Protein AF-A0AAU7BI44-F1 (afdb_monomer)

Mean predicted aligned error: 6.47 Å

Radius of gyration: 13.93 Å; Cα contacts (8 Å, |Δi|>4): 116; chains: 1; bounding box: 46×19×33 Å

Foldseek 3Di:
DDDDPQKDKDKDFADDPVDPWTQWIWMWIDHVPDHTDIDIGGHTDPHPVRSVVVNVVVNNVVVVVVVVVVPVPD

Sequence (74 aa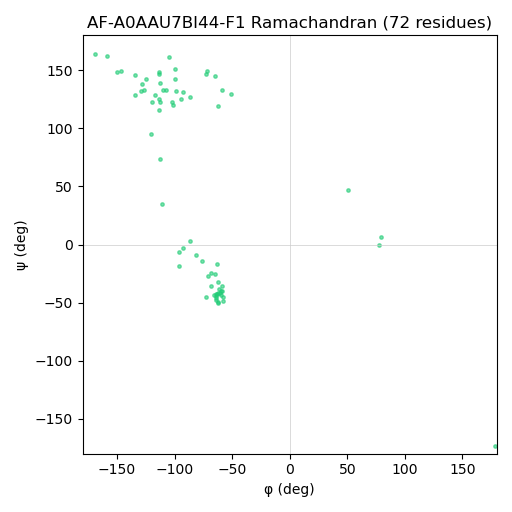):
MHSYLGYQASIYVLWESSVEFPTGMLVEVGKPGATARTLRVRRPFSSSTEAILEGKVMAEQYVESQKSGACAAR

Organism: NCBI:txid3144665

Secondary structure (DSSP, 8-state):
-EEETTEEEEEEEE--TT-SS--EEEEEEE-TTSPPEEEEE-S--S-HHHHHHHHHHHHHHHHHHHHHHTTS--

pLDDT: mean 85.12, std 14.85, range [39.0, 96.62]

Structure (mmCIF, N/CA/C/O backbone):
data_AF-A0AAU7BI44-F1
#
_entry.id   AF-A0AAU7BI44-F1
#
loop_
_atom_site.group_PDB
_atom_site.id
_atom_site.type_symbol
_atom_site.label_atom_id
_atom_site.label_alt_id
_atom_site.label_comp_id
_atom_site.label_asym_id
_atom_site.label_entity_id
_atom_site.label_seq_id
_atom_site.pdbx_PDB_ins_code
_atom_site.Cartn_x
_atom_site.Cartn_y
_atom_site.Cartn_z
_atom_site.occupancy
_atom_site.B_iso_or_equiv
_atom_site.auth_seq_id
_atom_site.auth_comp_id
_atom_site.auth_asym_id
_atom_site.auth_atom_id
_atom_site.pdbx_PDB_model_num
ATOM 1 N N . MET A 1 1 ? -2.901 8.844 -5.337 1.00 54.12 1 MET A N 1
ATOM 2 C CA . MET A 1 1 ? -1.769 8.320 -6.126 1.00 54.12 1 MET A CA 1
ATOM 3 C C . MET A 1 1 ? -0.537 9.125 -5.752 1.00 54.12 1 MET A C 1
ATOM 5 O O . MET A 1 1 ? -0.595 10.342 -5.862 1.00 54.12 1 MET A O 1
ATOM 9 N N . HIS A 1 2 ? 0.506 8.486 -5.218 1.00 58.50 2 HIS A N 1
ATOM 10 C CA . HIS A 1 2 ? 1.743 9.174 -4.828 1.00 58.50 2 HIS A CA 1
ATOM 11 C C . HIS A 1 2 ? 2.851 8.813 -5.825 1.00 58.50 2 HIS A C 1
ATOM 13 O O . HIS A 1 2 ? 3.004 7.641 -6.179 1.00 58.50 2 HIS A O 1
ATOM 19 N N . SER A 1 3 ? 3.575 9.826 -6.303 1.00 61.12 3 SER A N 1
ATOM 20 C CA . SER A 1 3 ? 4.647 9.677 -7.289 1.00 61.12 3 SER A CA 1
ATOM 21 C C . SER A 1 3 ? 6.001 9.728 -6.591 1.00 61.12 3 SER A C 1
ATOM 23 O O . SER A 1 3 ? 6.344 10.737 -5.979 1.00 61.12 3 SER A O 1
ATOM 25 N N . TYR A 1 4 ? 6.783 8.660 -6.721 1.00 67.31 4 TYR A N 1
ATOM 26 C CA . TYR A 1 4 ? 8.095 8.503 -6.097 1.00 67.31 4 TYR A CA 1
ATOM 27 C C . TYR A 1 4 ? 9.150 8.308 -7.185 1.00 67.31 4 TYR A C 1
ATOM 29 O O . TYR A 1 4 ? 9.349 7.196 -7.658 1.00 67.31 4 TYR A O 1
ATOM 37 N N . LEU A 1 5 ? 9.824 9.380 -7.621 1.00 70.38 5 LEU A N 1
ATOM 38 C CA . LEU A 1 5 ? 10.964 9.297 -8.560 1.00 70.38 5 LEU A CA 1
ATOM 39 C C . LEU A 1 5 ? 10.672 8.465 -9.828 1.00 70.38 5 LEU A C 1
ATOM 41 O O . LEU A 1 5 ? 11.442 7.583 -10.206 1.00 70.38 5 LEU A O 1
ATOM 45 N N . GLY A 1 6 ? 9.528 8.713 -10.467 1.00 80.75 6 GLY A N 1
ATOM 46 C CA . GLY A 1 6 ? 9.106 7.965 -11.657 1.00 80.75 6 GLY A CA 1
ATOM 47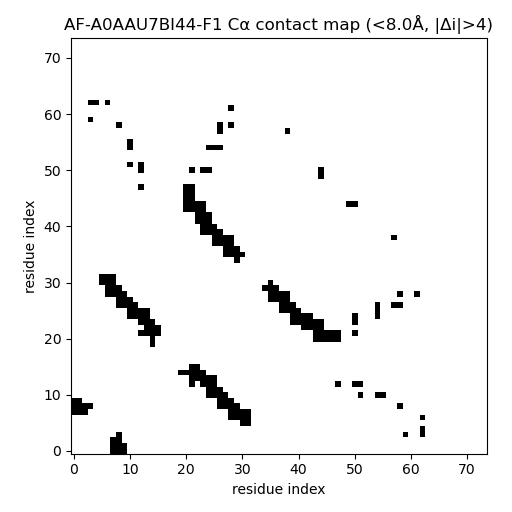 C C . GLY A 1 6 ? 8.498 6.588 -11.366 1.00 80.75 6 GLY A C 1
ATOM 48 O O . GLY A 1 6 ? 8.204 5.857 -12.304 1.00 80.75 6 GLY A O 1
ATOM 49 N N . TYR A 1 7 ? 8.279 6.243 -10.097 1.00 87.62 7 TYR A N 1
ATOM 50 C CA . TYR A 1 7 ? 7.411 5.151 -9.666 1.00 87.62 7 TYR A CA 1
ATOM 51 C C . TYR A 1 7 ? 6.057 5.701 -9.218 1.00 87.62 7 TYR A C 1
ATOM 53 O O . TYR A 1 7 ? 5.944 6.827 -8.732 1.00 87.62 7 TYR A O 1
ATOM 61 N N . GLN A 1 8 ? 5.029 4.882 -9.373 1.00 90.81 8 GLN A N 1
ATOM 62 C CA . GLN A 1 8 ? 3.682 5.110 -8.883 1.00 90.81 8 GLN A CA 1
ATOM 63 C C . GLN A 1 8 ? 3.398 4.089 -7.791 1.00 90.81 8 GLN A C 1
ATOM 65 O O . GLN A 1 8 ? 3.778 2.924 -7.931 1.00 90.81 8 GLN A O 1
ATOM 70 N N . ALA A 1 9 ? 2.740 4.535 -6.720 1.00 91.62 9 ALA A N 1
ATOM 71 C CA . ALA A 1 9 ? 2.258 3.642 -5.682 1.00 91.62 9 ALA A CA 1
ATOM 72 C C . ALA A 1 9 ? 0.770 3.842 -5.368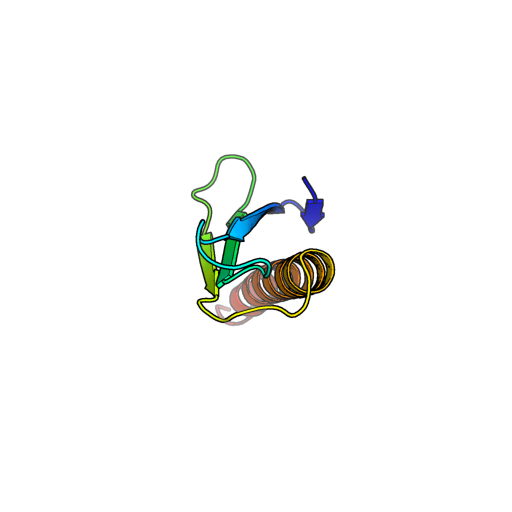 1.00 91.62 9 ALA A C 1
ATOM 74 O O . ALA A 1 9 ? 0.283 4.978 -5.241 1.00 91.62 9 ALA A O 1
ATOM 75 N N . SER A 1 10 ? 0.082 2.717 -5.191 1.00 93.75 10 SER A N 1
ATOM 76 C CA . SER A 1 10 ? -1.296 2.608 -4.715 1.00 93.75 10 SER A CA 1
ATOM 77 C C . SER A 1 10 ? -1.300 1.858 -3.389 1.00 93.75 10 SER A C 1
ATOM 79 O O . SER A 1 10 ? -0.707 0.789 -3.276 1.00 93.75 10 SER A O 1
ATOM 81 N N . ILE A 1 11 ? -1.948 2.435 -2.377 1.00 94.88 11 ILE A N 1
ATOM 82 C CA . ILE A 1 11 ? -2.037 1.861 -1.032 1.00 94.88 11 ILE A CA 1
ATOM 83 C C . ILE A 1 11 ? -3.492 1.473 -0.795 1.00 94.88 11 ILE A C 1
ATOM 85 O O . ILE A 1 11 ? -4.383 2.318 -0.874 1.00 94.88 11 ILE A O 1
ATOM 89 N N . TYR A 1 12 ? -3.710 0.201 -0.490 1.00 94.75 12 TYR A N 1
ATOM 90 C CA . TYR A 1 12 ? -5.003 -0.394 -0.197 1.00 94.75 12 TYR A CA 1
ATOM 91 C C . TYR A 1 12 ? -5.012 -0.825 1.264 1.00 94.75 12 TYR A C 1
ATOM 93 O O . TYR A 1 12 ? -4.242 -1.694 1.675 1.00 94.75 12 TYR A O 1
ATOM 101 N N . VAL A 1 13 ? -5.882 -0.211 2.056 1.00 94.75 13 VAL A N 1
ATOM 102 C CA . VAL A 1 13 ? -6.087 -0.581 3.458 1.00 94.75 13 VAL A CA 1
ATOM 103 C C . VAL A 1 13 ? -7.130 -1.697 3.501 1.00 94.75 13 VAL A C 1
ATOM 105 O O . VAL A 1 13 ? -8.201 -1.560 2.915 1.00 94.75 13 VAL A O 1
ATOM 108 N N . LEU A 1 14 ? -6.808 -2.815 4.150 1.00 94.00 14 LEU A N 1
ATOM 109 C CA . LEU A 1 14 ? -7.657 -4.007 4.189 1.00 94.00 14 LEU A CA 1
ATOM 110 C C . LEU A 1 14 ? -8.446 -4.042 5.494 1.00 94.00 14 LEU A C 1
ATOM 112 O O . LEU A 1 14 ? -7.878 -3.825 6.564 1.00 94.00 14 LEU A O 1
ATOM 116 N N . TRP A 1 15 ? -9.750 -4.281 5.391 1.00 92.81 15 TRP A N 1
ATOM 117 C CA . TRP A 1 15 ? -10.677 -4.373 6.518 1.00 92.81 15 TRP A CA 1
ATOM 118 C C . TRP A 1 15 ? -11.407 -5.712 6.447 1.00 92.81 15 TRP A C 1
ATOM 120 O O . TRP A 1 15 ? -11.765 -6.170 5.361 1.00 92.81 15 TRP A O 1
ATOM 130 N N . GLU A 1 16 ? -11.644 -6.324 7.603 1.00 89.81 16 GLU A N 1
ATOM 131 C CA . GLU A 1 16 ? -12.584 -7.436 7.733 1.00 89.81 16 GLU A CA 1
ATOM 132 C C . GLU A 1 16 ? -13.906 -6.898 8.279 1.00 89.81 16 GLU A C 1
ATOM 134 O O . GLU A 1 16 ? -13.918 -6.020 9.136 1.00 89.81 16 GLU A O 1
ATOM 139 N N . SER A 1 17 ? -15.034 -7.423 7.797 1.00 83.50 17 SER A N 1
ATOM 140 C CA . SER A 1 17 ? -16.367 -6.916 8.160 1.00 83.50 17 SER A CA 1
ATOM 141 C C . SER A 1 17 ? -16.706 -7.056 9.648 1.00 83.50 17 SER A C 1
ATOM 143 O O . SER A 1 17 ? -17.658 -6.441 10.114 1.00 83.50 17 SER A O 1
ATOM 145 N N . SER A 1 18 ? -15.973 -7.897 10.378 1.00 83.75 18 SER A N 1
ATOM 146 C CA . SER A 1 18 ? -16.194 -8.210 11.791 1.00 83.75 18 SER A CA 1
ATOM 147 C C . SER A 1 18 ? -15.394 -7.342 12.765 1.00 83.75 18 SER A C 1
ATOM 149 O O . SER A 1 18 ? -15.537 -7.530 13.970 1.00 83.75 18 SER A O 1
ATOM 151 N N . VAL A 1 19 ? -14.536 -6.436 12.285 1.00 81.69 19 VAL A N 1
ATOM 152 C CA . VAL A 1 19 ? -13.655 -5.627 13.142 1.00 81.69 19 VAL A CA 1
ATOM 153 C C . VAL A 1 19 ? -13.654 -4.159 12.728 1.00 81.69 19 VAL A C 1
ATOM 155 O O . VAL A 1 19 ? -13.730 -3.825 11.551 1.00 81.69 19 VAL A O 1
ATOM 158 N N . GLU A 1 20 ? -13.534 -3.274 13.716 1.00 82.75 20 GLU A N 1
ATOM 159 C CA . GLU A 1 20 ? -13.533 -1.817 13.508 1.00 82.75 20 GLU A CA 1
ATOM 160 C C . GLU A 1 20 ? -12.169 -1.262 13.062 1.00 82.75 20 GLU A C 1
ATOM 162 O O . GLU A 1 20 ? -12.056 -0.093 12.694 1.00 82.75 20 GLU A O 1
ATOM 167 N N . PHE A 1 21 ? -11.126 -2.094 13.085 1.00 87.38 21 PHE A N 1
ATOM 168 C CA . PHE A 1 21 ? -9.750 -1.696 12.800 1.00 87.38 21 PHE A CA 1
ATOM 169 C C . PHE A 1 21 ? -9.231 -2.352 11.514 1.00 87.38 21 PHE A C 1
ATOM 171 O O . PHE A 1 21 ? -9.586 -3.500 11.230 1.00 87.38 21 PHE A O 1
ATOM 178 N N . PRO A 1 22 ? -8.353 -1.680 10.741 1.00 92.31 22 PRO A N 1
ATOM 179 C CA . PRO A 1 22 ? -7.746 -2.293 9.567 1.00 92.31 22 PRO A CA 1
ATOM 180 C C . PRO A 1 22 ? -6.970 -3.557 9.934 1.00 92.31 22 PRO A C 1
ATOM 182 O O . PRO A 1 22 ? -6.153 -3.538 10.849 1.00 92.31 22 PRO A O 1
ATOM 185 N N . THR A 1 23 ? -7.172 -4.639 9.188 1.00 94.25 23 THR A N 1
ATOM 186 C CA . THR A 1 23 ? -6.542 -5.951 9.426 1.00 94.25 23 THR A CA 1
ATOM 187 C C . THR A 1 23 ? -5.294 -6.185 8.586 1.00 94.25 23 THR A C 1
ATOM 189 O O . THR A 1 23 ? -4.593 -7.190 8.738 1.00 94.25 23 THR A O 1
ATOM 192 N N . GLY A 1 24 ? -5.003 -5.264 7.673 1.00 95.31 24 GLY A N 1
ATOM 193 C CA . GLY A 1 24 ? -3.828 -5.349 6.837 1.00 95.31 24 GLY A CA 1
ATOM 194 C C . GLY A 1 24 ? -3.731 -4.213 5.840 1.00 95.31 24 GLY A C 1
ATOM 195 O O . GLY A 1 24 ? -4.518 -3.266 5.824 1.00 95.31 24 GLY A O 1
ATOM 196 N N . MET A 1 25 ? -2.740 -4.343 4.973 1.00 96.56 25 MET A N 1
ATOM 197 C CA . MET A 1 25 ? -2.472 -3.391 3.914 1.00 96.56 25 MET A CA 1
ATOM 198 C C . MET A 1 25 ? -1.846 -4.100 2.717 1.00 96.56 25 MET A C 1
ATOM 200 O O . MET A 1 25 ? -1.094 -5.069 2.859 1.00 96.56 25 MET A O 1
ATOM 204 N N . LEU A 1 26 ? -2.134 -3.584 1.530 1.00 96.62 26 LEU A N 1
ATOM 205 C CA . LEU A 1 26 ? -1.478 -3.942 0.288 1.00 96.62 26 LEU A CA 1
ATOM 206 C C . LEU A 1 26 ? -0.957 -2.672 -0.390 1.00 96.62 26 LEU A C 1
ATOM 208 O O . LEU A 1 26 ? -1.668 -1.678 -0.493 1.00 96.62 26 LEU A O 1
ATOM 212 N N . VAL A 1 27 ? 0.293 -2.699 -0.834 1.00 95.44 27 VAL A N 1
ATOM 213 C CA . VAL A 1 27 ? 0.936 -1.611 -1.571 1.00 95.44 27 VAL A CA 1
ATOM 214 C C . VAL A 1 27 ? 1.339 -2.145 -2.932 1.00 95.44 27 VAL A C 1
ATOM 216 O O . VAL A 1 27 ? 2.091 -3.112 -3.021 1.00 95.44 27 VAL A O 1
ATOM 219 N N . GLU A 1 28 ? 0.858 -1.516 -3.991 1.00 94.88 28 GLU A N 1
ATOM 220 C CA . GLU A 1 28 ? 1.327 -1.770 -5.350 1.00 94.88 28 GLU A CA 1
ATOM 221 C C . GLU A 1 28 ? 2.264 -0.645 -5.744 1.00 94.88 28 GLU A C 1
ATOM 223 O O . GLU A 1 28 ? 1.864 0.514 -5.697 1.00 94.88 28 GLU A O 1
ATOM 228 N N . VAL A 1 29 ? 3.504 -0.970 -6.105 1.00 93.88 29 VAL A N 1
ATOM 229 C CA . VAL A 1 29 ? 4.527 0.013 -6.470 1.00 93.88 29 VAL A CA 1
ATOM 230 C C . VAL A 1 29 ? 5.258 -0.413 -7.740 1.00 93.88 29 VAL A C 1
ATOM 232 O O . VAL A 1 29 ? 5.745 -1.536 -7.856 1.00 93.88 29 VAL A O 1
ATOM 235 N N . GLY A 1 30 ? 5.347 0.478 -8.723 1.00 91.75 30 GLY A N 1
ATOM 236 C CA . GLY A 1 30 ? 5.962 0.172 -10.015 1.00 91.75 30 GLY A CA 1
ATOM 237 C C . GLY A 1 30 ? 6.179 1.410 -10.872 1.00 91.75 30 GLY A C 1
ATOM 238 O O . GLY A 1 30 ? 5.615 2.467 -10.602 1.00 91.75 30 GLY A O 1
ATOM 239 N N . LYS A 1 31 ? 7.014 1.301 -11.907 1.00 90.31 31 LYS A N 1
ATOM 240 C CA . LYS A 1 31 ? 7.132 2.371 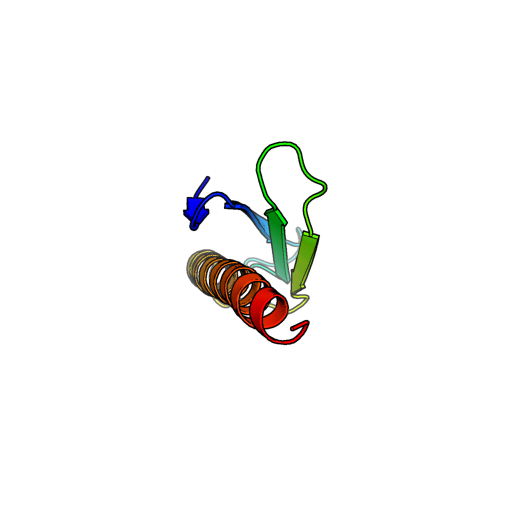-12.908 1.00 90.31 31 LYS A CA 1
ATOM 241 C C . LYS A 1 31 ? 5.876 2.389 -13.793 1.00 90.31 31 LYS A C 1
ATOM 243 O O . LYS A 1 31 ? 5.346 1.315 -14.080 1.00 90.31 31 LYS A O 1
ATOM 248 N N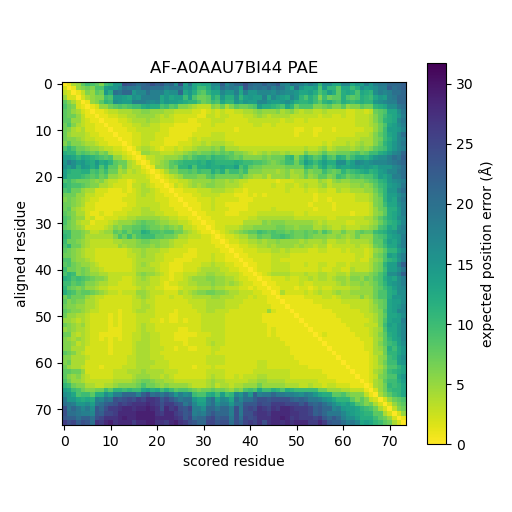 . PRO A 1 32 ? 5.421 3.560 -14.268 1.00 85.44 32 PRO A N 1
ATOM 249 C CA . PRO A 1 32 ? 4.356 3.640 -15.261 1.00 85.44 32 PRO A CA 1
ATOM 250 C C . PRO A 1 32 ? 4.665 2.739 -16.465 1.00 85.44 32 PRO A C 1
ATOM 252 O O . PRO A 1 32 ? 5.764 2.800 -17.013 1.00 85.44 32 PRO A O 1
ATOM 255 N N . GLY A 1 33 ? 3.712 1.893 -16.861 1.00 84.31 33 GLY A N 1
ATOM 256 C CA . GLY A 1 33 ? 3.868 0.968 -17.991 1.00 84.31 33 GLY A CA 1
ATOM 257 C C . GLY A 1 33 ? 4.697 -0.294 -17.713 1.00 84.31 33 GLY A C 1
ATOM 258 O O . GLY A 1 33 ? 4.838 -1.120 -18.610 1.00 84.31 33 GLY A O 1
ATOM 259 N N . ALA A 1 34 ? 5.220 -0.478 -16.497 1.00 86.44 34 ALA A N 1
ATOM 260 C CA . ALA A 1 34 ? 5.883 -1.708 -16.070 1.00 86.44 34 ALA A CA 1
ATOM 261 C C . ALA A 1 34 ? 4.990 -2.529 -15.127 1.00 86.44 34 ALA A C 1
ATOM 263 O O . ALA A 1 34 ? 4.060 -2.009 -14.510 1.00 86.44 34 ALA A O 1
ATOM 264 N N . THR A 1 35 ? 5.307 -3.815 -14.970 1.00 88.38 35 THR A N 1
ATOM 265 C CA . THR A 1 35 ? 4.655 -4.681 -13.981 1.00 88.38 35 THR A CA 1
ATOM 266 C C . THR A 1 35 ? 4.926 -4.162 -12.567 1.00 88.38 35 THR A C 1
ATOM 268 O O . THR A 1 35 ? 6.081 -4.076 -12.144 1.00 88.38 35 THR A O 1
ATOM 271 N N . ALA A 1 36 ? 3.870 -3.813 -11.832 1.00 91.44 36 ALA A N 1
ATOM 272 C CA . ALA A 1 36 ? 3.984 -3.360 -10.450 1.00 91.44 36 ALA A CA 1
ATOM 273 C C . ALA A 1 36 ? 4.337 -4.517 -9.504 1.00 91.44 36 ALA A C 1
ATOM 275 O O . ALA A 1 36 ? 3.950 -5.669 -9.711 1.00 91.44 36 ALA A O 1
ATOM 276 N N . ARG A 1 37 ? 5.065 -4.201 -8.432 1.00 93.62 37 ARG A N 1
ATOM 277 C CA . ARG A 1 37 ? 5.328 -5.114 -7.324 1.00 93.62 37 ARG A CA 1
ATOM 278 C C . ARG A 1 37 ? 4.273 -4.916 -6.246 1.00 93.62 37 ARG A C 1
ATOM 280 O O . ARG A 1 37 ? 4.047 -3.796 -5.798 1.00 93.62 37 ARG A O 1
ATOM 287 N N . THR A 1 38 ? 3.696 -6.017 -5.780 1.00 95.19 38 THR A N 1
ATOM 288 C CA . THR A 1 38 ? 2.782 -6.023 -4.637 1.00 95.19 38 THR A CA 1
ATOM 289 C C . THR A 1 38 ? 3.540 -6.335 -3.348 1.00 95.19 38 THR A C 1
ATOM 291 O O . THR A 1 38 ? 4.207 -7.366 -3.240 1.00 95.19 38 THR A O 1
ATOM 294 N N . LEU A 1 39 ? 3.415 -5.459 -2.357 1.00 93.81 39 LEU A N 1
ATOM 295 C CA . LEU A 1 39 ? 3.884 -5.640 -0.987 1.00 93.81 39 LEU A CA 1
ATOM 296 C C . LEU A 1 39 ? 2.657 -5.791 -0.090 1.00 93.81 39 LEU A C 1
ATOM 298 O O . LEU A 1 39 ? 1.704 -5.026 -0.212 1.00 93.81 39 LEU A O 1
ATOM 302 N N . ARG A 1 40 ? 2.645 -6.785 0.799 1.00 94.88 40 ARG A N 1
ATOM 303 C CA . ARG A 1 40 ? 1.481 -7.069 1.644 1.00 94.88 40 ARG A CA 1
ATOM 304 C C . ARG A 1 40 ? 1.888 -7.178 3.099 1.00 94.88 40 ARG A C 1
ATOM 306 O O . ARG A 1 40 ? 2.791 -7.939 3.429 1.00 94.88 40 ARG A O 1
ATOM 313 N N . VAL A 1 41 ? 1.138 -6.497 3.954 1.00 94.50 41 VAL A N 1
ATOM 314 C CA . VAL A 1 41 ? 1.224 -6.614 5.406 1.00 94.50 41 VAL A CA 1
ATOM 315 C C . VAL A 1 41 ? -0.078 -7.230 5.908 1.00 94.50 41 VAL A C 1
ATOM 317 O O . VAL A 1 41 ? -1.169 -6.754 5.592 1.00 94.50 41 VAL A O 1
ATOM 320 N N . ARG A 1 42 ? 0.032 -8.329 6.658 1.00 90.75 42 ARG A N 1
ATOM 321 C CA . ARG A 1 42 ? -1.099 -9.027 7.287 1.00 90.75 42 ARG A CA 1
ATOM 322 C C . ARG A 1 42 ? -0.989 -8.878 8.800 1.00 90.75 42 ARG A C 1
ATOM 324 O O . ARG A 1 42 ? -0.574 -9.808 9.484 1.00 90.75 42 ARG A O 1
ATOM 331 N N . ARG A 1 43 ? -1.283 -7.676 9.290 1.00 92.75 43 ARG A N 1
ATOM 332 C CA . ARG A 1 43 ? -1.337 -7.360 10.717 1.00 92.75 43 ARG A CA 1
ATOM 333 C C . ARG A 1 43 ? -2.419 -6.307 10.956 1.00 92.75 43 ARG A C 1
ATOM 335 O O . ARG A 1 43 ? -2.611 -5.461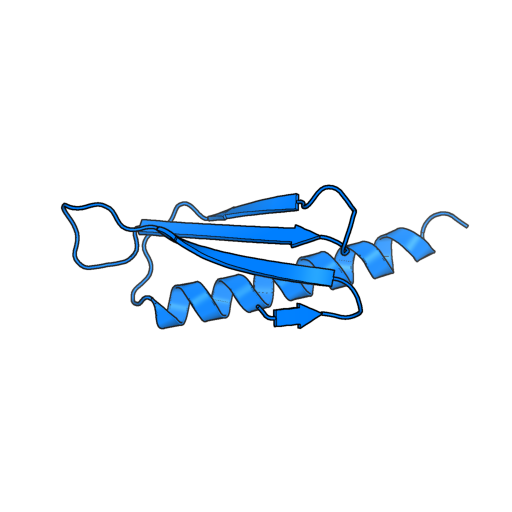 10.080 1.00 92.75 43 ARG A O 1
ATOM 342 N N . PRO A 1 44 ? -3.070 -6.316 12.126 1.00 91.94 44 PRO A N 1
ATOM 343 C CA . PRO A 1 44 ? -3.962 -5.238 12.503 1.00 91.94 44 PRO A CA 1
ATOM 344 C C . PRO A 1 44 ? -3.197 -3.919 12.688 1.00 91.94 44 PRO A C 1
ATOM 346 O O . PRO A 1 44 ? -2.056 -3.905 13.165 1.00 91.94 44 PRO A O 1
ATOM 349 N N . PHE A 1 45 ? -3.846 -2.818 12.320 1.00 93.06 45 PHE A N 1
ATOM 350 C CA . PHE A 1 45 ? -3.395 -1.446 12.541 1.00 93.06 45 PHE A CA 1
ATOM 351 C C . PHE A 1 45 ? -4.335 -0.752 13.525 1.00 93.06 45 PHE A C 1
ATOM 353 O O . PHE A 1 45 ? -5.531 -1.022 13.538 1.00 93.06 45 PHE A O 1
ATOM 360 N N . SER A 1 46 ? -3.816 0.180 14.319 1.00 92.00 46 SER A N 1
ATOM 361 C CA . SER A 1 46 ? -4.621 0.985 15.247 1.00 92.00 46 SER A CA 1
ATOM 362 C C . SER A 1 46 ? -5.556 1.964 14.529 1.00 92.00 46 SER A C 1
ATOM 364 O O . SER A 1 46 ? -6.571 2.378 15.083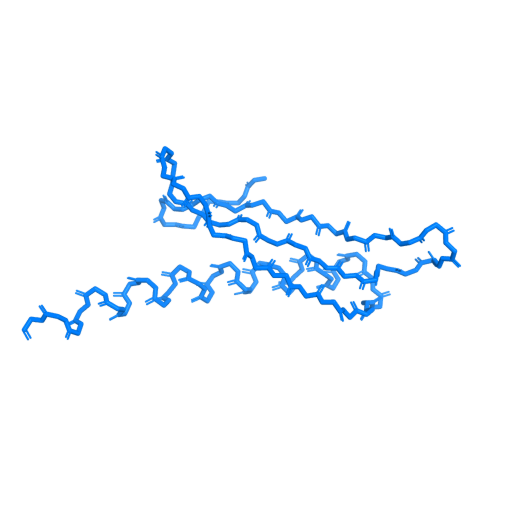 1.00 92.00 46 SER A O 1
ATOM 366 N N . SER A 1 47 ? -5.225 2.351 13.293 1.0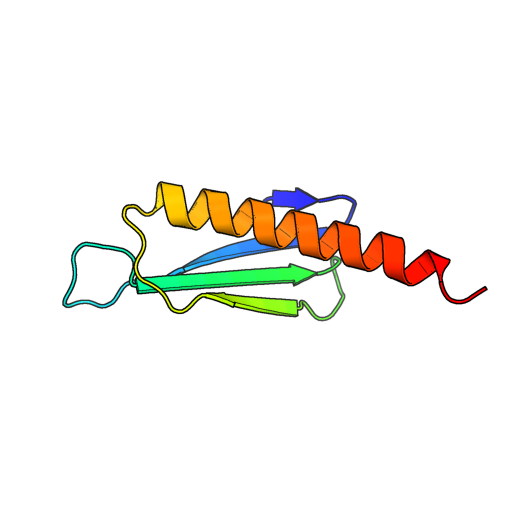0 92.75 47 SER A N 1
ATOM 367 C CA . SER A 1 47 ? -6.029 3.256 12.469 1.00 92.75 47 SER A CA 1
ATOM 368 C C . SER A 1 47 ? -5.703 3.114 10.981 1.00 92.75 47 SER A C 1
ATOM 370 O O . SER A 1 47 ? -4.637 2.629 10.597 1.00 92.75 47 SER A O 1
ATOM 372 N N . SER A 1 48 ? -6.602 3.592 10.116 1.00 92.19 48 SER A N 1
ATOM 373 C CA . SER A 1 48 ? -6.337 3.694 8.673 1.00 92.19 48 SER A CA 1
ATOM 374 C C . SER A 1 48 ? -5.174 4.642 8.364 1.00 92.19 48 SER A C 1
ATOM 376 O O . SER A 1 48 ? -4.419 4.397 7.426 1.00 92.19 48 SER A O 1
ATOM 378 N N . THR A 1 49 ? -4.984 5.687 9.173 1.00 94.06 49 THR A N 1
ATOM 379 C CA . THR A 1 49 ? -3.857 6.619 9.052 1.00 94.06 49 THR A CA 1
ATOM 380 C C . THR A 1 49 ? -2.520 5.927 9.305 1.00 94.06 49 THR A C 1
ATOM 382 O O . THR A 1 49 ? -1.595 6.126 8.521 1.00 94.06 49 THR A O 1
ATOM 385 N N . GLU A 1 50 ? -2.417 5.085 10.343 1.00 94.38 50 GLU A N 1
ATOM 386 C CA . GLU A 1 50 ? -1.208 4.284 10.603 1.00 94.38 50 GLU A CA 1
ATOM 387 C C . GLU A 1 50 ? -0.884 3.396 9.397 1.00 94.38 50 GLU A C 1
ATOM 389 O O . GLU A 1 50 ? 0.238 3.435 8.892 1.00 94.38 50 GLU A O 1
ATOM 394 N N . ALA A 1 51 ? -1.884 2.674 8.880 1.00 93.94 51 ALA A N 1
ATOM 395 C CA . ALA A 1 51 ? -1.713 1.823 7.707 1.00 93.94 51 ALA A CA 1
ATOM 396 C C . ALA A 1 51 ? -1.216 2.628 6.493 1.00 93.94 51 ALA A C 1
ATOM 398 O O . ALA A 1 51 ? -0.265 2.230 5.829 1.00 93.94 51 ALA A O 1
ATOM 399 N N . ILE A 1 52 ? -1.800 3.799 6.219 1.00 94.19 52 ILE A N 1
ATOM 400 C CA . ILE A 1 52 ? -1.381 4.645 5.091 1.00 94.19 52 ILE A CA 1
ATOM 401 C C . ILE A 1 52 ? 0.062 5.138 5.260 1.00 94.19 52 ILE A C 1
ATOM 403 O O . ILE A 1 52 ? 0.811 5.148 4.282 1.00 94.19 52 ILE A O 1
ATOM 407 N N . LEU A 1 53 ? 0.458 5.559 6.464 1.00 95.25 53 LEU A N 1
ATOM 408 C CA . LEU A 1 53 ? 1.820 6.026 6.730 1.00 95.25 53 LEU A CA 1
ATOM 409 C C . LEU A 1 53 ? 2.840 4.901 6.544 1.00 95.25 53 LEU A C 1
ATOM 411 O O . LEU A 1 53 ? 3.832 5.096 5.844 1.00 95.25 53 LEU A O 1
ATOM 415 N N . GLU A 1 54 ? 2.564 3.713 7.080 1.00 94.75 54 GLU A N 1
ATOM 416 C CA . GLU A 1 54 ? 3.418 2.542 6.871 1.00 94.75 54 GLU A CA 1
ATOM 417 C C . GLU A 1 54 ? 3.515 2.177 5.385 1.00 94.75 54 GLU A C 1
ATOM 419 O O . GLU A 1 54 ? 4.607 1.933 4.874 1.00 94.75 54 GLU A O 1
ATOM 424 N N . GLY A 1 55 ? 2.402 2.238 4.648 1.00 94.44 55 GLY A N 1
ATOM 425 C CA . GLY A 1 55 ? 2.383 1.984 3.207 1.00 94.44 55 GLY A CA 1
ATOM 426 C C . GLY A 1 55 ? 3.242 2.944 2.396 1.00 94.44 55 GLY A C 1
ATOM 427 O O . GLY A 1 55 ? 3.906 2.522 1.448 1.00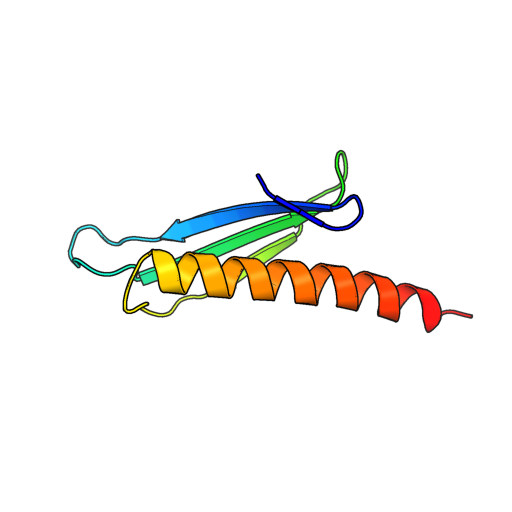 94.44 55 GLY A O 1
ATOM 428 N N . LYS A 1 56 ? 3.271 4.224 2.782 1.00 94.12 56 LYS A N 1
ATOM 429 C CA . LYS A 1 56 ? 4.157 5.220 2.164 1.00 94.12 56 LYS A CA 1
ATOM 430 C C . LYS A 1 56 ? 5.623 4.879 2.408 1.00 94.12 56 LYS A C 1
ATOM 432 O O . LYS A 1 56 ? 6.388 4.831 1.450 1.00 94.12 56 LYS A O 1
ATOM 437 N N . VAL A 1 57 ? 5.984 4.569 3.654 1.00 93.69 57 VAL A N 1
ATOM 438 C CA . VAL A 1 57 ? 7.357 4.187 4.021 1.00 93.69 57 VAL A CA 1
ATOM 439 C C . VAL A 1 57 ? 7.796 2.935 3.257 1.00 93.69 57 VAL A C 1
ATOM 441 O O . VAL A 1 57 ? 8.889 2.905 2.698 1.00 93.69 57 VAL A O 1
ATOM 444 N N . MET A 1 58 ? 6.932 1.923 3.149 1.00 93.62 58 MET A N 1
ATOM 445 C CA . MET A 1 58 ? 7.231 0.710 2.381 1.00 93.62 58 MET A CA 1
ATOM 446 C C . MET A 1 58 ? 7.455 0.993 0.890 1.00 93.62 58 MET A C 1
ATOM 448 O O . MET A 1 58 ? 8.363 0.421 0.282 1.00 93.62 58 MET A O 1
ATOM 452 N N . ALA A 1 59 ? 6.641 1.864 0.285 1.00 92.38 59 ALA A N 1
ATOM 453 C CA . ALA A 1 59 ? 6.816 2.259 -1.110 1.00 92.38 59 ALA A CA 1
ATOM 454 C C . ALA A 1 59 ? 8.149 2.997 -1.324 1.00 92.38 59 ALA A C 1
ATOM 456 O O . ALA A 1 59 ? 8.863 2.705 -2.283 1.00 92.38 59 ALA A O 1
ATOM 457 N N . GLU A 1 60 ? 8.508 3.909 -0.418 1.00 91.81 60 GLU A N 1
ATOM 458 C CA . GLU A 1 60 ? 9.771 4.654 -0.459 1.00 91.81 60 GLU A CA 1
ATOM 459 C C . GLU A 1 60 ? 10.984 3.728 -0.333 1.00 91.81 60 GLU A C 1
ATOM 461 O O . GLU A 1 60 ? 11.869 3.762 -1.190 1.00 91.81 60 GLU A O 1
ATOM 466 N N . GLN A 1 61 ? 10.977 2.831 0.657 1.00 91.44 61 GLN A N 1
ATOM 467 C CA . GLN A 1 61 ? 12.031 1.832 0.855 1.00 91.44 61 GLN A CA 1
ATOM 468 C C . GLN A 1 61 ? 12.194 0.925 -0.367 1.00 91.44 61 GLN A C 1
ATOM 470 O O . GLN A 1 61 ? 13.316 0.607 -0.769 1.00 91.44 61 GLN A O 1
ATOM 475 N N . TYR A 1 62 ? 11.088 0.526 -1.003 1.00 90.50 62 TYR A N 1
ATOM 476 C CA . TYR A 1 62 ? 11.159 -0.248 -2.236 1.00 90.50 62 TYR A CA 1
ATOM 477 C C . TYR A 1 62 ? 11.839 0.548 -3.352 1.00 90.50 62 TYR A C 1
ATOM 479 O O . TYR A 1 62 ? 12.785 0.050 -3.963 1.00 90.50 62 TYR A O 1
ATOM 487 N N . VAL A 1 63 ? 11.413 1.787 -3.602 1.00 89.69 63 VAL A N 1
ATOM 488 C CA . VAL A 1 63 ? 12.003 2.639 -4.648 1.00 89.69 63 VAL A CA 1
ATOM 489 C C . VAL A 1 63 ? 13.492 2.877 -4.400 1.00 89.69 63 VAL A C 1
ATOM 491 O O . VAL A 1 63 ? 14.287 2.830 -5.341 1.00 89.69 63 VAL A O 1
ATOM 494 N N . GLU A 1 64 ? 13.889 3.083 -3.147 1.00 88.62 64 GLU A N 1
ATOM 495 C CA . GLU A 1 64 ? 15.289 3.231 -2.760 1.00 88.62 64 GLU A CA 1
ATOM 496 C C . GLU A 1 64 ? 16.093 1.941 -2.985 1.00 88.62 64 GLU A C 1
ATOM 498 O O . GLU A 1 64 ? 17.166 1.987 -3.589 1.00 88.62 64 GLU A O 1
ATOM 503 N N . SER A 1 65 ? 15.543 0.772 -2.633 1.00 87.12 65 SER A N 1
ATOM 504 C CA . SER A 1 65 ? 16.199 -0.523 -2.878 1.00 87.12 65 SER A CA 1
ATOM 505 C C . SER A 1 65 ? 16.480 -0.775 -4.366 1.00 87.12 65 SER A C 1
ATOM 507 O O . SER A 1 65 ? 17.530 -1.312 -4.722 1.00 87.12 65 SER A O 1
ATOM 509 N N . GLN A 1 66 ? 15.583 -0.323 -5.252 1.00 83.38 66 GLN A N 1
ATOM 510 C CA . GLN A 1 66 ? 15.761 -0.434 -6.702 1.00 83.38 66 GLN A CA 1
ATOM 511 C C . GLN A 1 66 ? 16.848 0.508 -7.237 1.00 83.38 66 GLN A C 1
ATOM 513 O O . GLN A 1 66 ? 17.471 0.205 -8.253 1.00 83.38 66 GLN A O 1
ATOM 518 N N . LYS A 1 67 ? 17.110 1.639 -6.567 1.00 74.12 67 LYS A N 1
ATOM 519 C CA . LYS A 1 67 ? 18.239 2.519 -6.912 1.00 74.12 67 LYS A CA 1
ATOM 520 C C . LYS A 1 67 ? 19.570 1.900 -6.499 1.00 74.12 67 LYS A C 1
ATOM 522 O O . LYS A 1 67 ? 20.505 1.893 -7.293 1.00 74.12 67 LYS A O 1
ATOM 527 N N . SER A 1 68 ? 19.642 1.356 -5.286 1.00 62.06 68 SER A N 1
ATOM 528 C CA . SER A 1 68 ? 20.870 0.755 -4.752 1.00 62.06 68 SER A CA 1
ATOM 529 C C . SER A 1 68 ? 21.248 -0.538 -5.482 1.00 62.06 68 SER A C 1
ATOM 531 O O . SER A 1 68 ? 22.424 -0.768 -5.755 1.00 62.06 68 SER A O 1
ATOM 533 N N . GLY A 1 69 ? 20.259 -1.340 -5.895 1.00 56.25 69 GLY A N 1
ATOM 534 C CA . GLY A 1 69 ? 20.483 -2.542 -6.706 1.00 56.25 69 GLY A CA 1
ATOM 535 C C . GLY A 1 69 ? 21.037 -2.265 -8.110 1.00 56.25 69 GLY A C 1
ATOM 536 O O . GLY A 1 69 ? 21.734 -3.108 -8.665 1.00 56.25 69 GLY A O 1
ATOM 537 N N . ALA A 1 70 ? 20.802 -1.073 -8.671 1.00 51.69 70 ALA A N 1
ATOM 538 C CA . ALA A 1 70 ? 21.329 -0.691 -9.983 1.00 51.69 70 ALA A CA 1
ATOM 539 C C . ALA A 1 70 ? 22.831 -0.333 -9.967 1.00 51.69 70 ALA A C 1
ATOM 541 O O . ALA A 1 70 ? 23.447 -0.264 -11.028 1.00 51.69 70 ALA A O 1
ATOM 542 N N . CYS A 1 71 ? 23.428 -0.112 -8.789 1.00 42.22 71 CYS A N 1
ATOM 543 C CA . CYS A 1 71 ? 24.837 0.277 -8.653 1.00 42.22 71 CYS A CA 1
ATOM 544 C C . CYS A 1 71 ? 25.779 -0.914 -8.374 1.00 42.22 71 CYS A C 1
ATOM 546 O O . CYS A 1 71 ? 26.977 -0.811 -8.606 1.00 42.22 71 CYS A O 1
ATOM 548 N N . ALA A 1 72 ? 25.257 -2.058 -7.915 1.00 43.53 72 ALA A N 1
ATOM 549 C CA . ALA A 1 72 ? 26.059 -3.229 -7.533 1.00 43.53 72 ALA A CA 1
ATOM 550 C C . ALA A 1 72 ? 26.388 -4.197 -8.694 1.00 43.53 72 ALA A C 1
ATOM 552 O O . ALA A 1 72 ? 26.992 -5.240 -8.464 1.00 43.53 72 ALA A O 1
ATOM 553 N N . ALA A 1 73 ? 25.990 -3.874 -9.929 1.00 42.03 73 ALA A N 1
ATOM 554 C CA . ALA A 1 73 ? 26.201 -4.709 -11.117 1.00 42.03 73 ALA A CA 1
ATOM 555 C C . ALA A 1 73 ? 27.216 -4.106 -12.110 1.00 42.03 73 ALA A C 1
ATOM 557 O O . ALA A 1 73 ? 27.031 -4.226 -13.323 1.00 42.03 73 ALA A O 1
ATOM 558 N N . ARG A 1 74 ? 28.258 -3.427 -11.614 1.00 39.00 74 ARG A N 1
ATOM 559 C CA . ARG A 1 74 ? 29.323 -2.855 -12.447 1.00 39.00 74 ARG A CA 1
ATOM 560 C C . ARG A 1 74 ? 30.698 -3.362 -12.048 1.00 39.00 74 ARG A C 1
ATOM 562 O O . ARG A 1 74 ? 30.948 -3.450 -10.828 1.00 39.00 74 ARG A O 1
#

Nearest PDB structures (foldseek):
  8dg5-assembly1_K  TM=6.728E-01  e=8.901E-01  Drosophila melanogaster
  8dg7-assembly1_K  TM=6.689E-01  e=1.832E+00  Drosophila melanogaster
  5z56-assembly1_v  TM=5.524E-01  e=2.963E+00  Homo sapiens
  2xn6-assembly1_A  TM=3.692E-01  e=2.330E+00  Homo sapiens
  4pg4-assembly1_A  TM=3.882E-01  e=5.407E+00  Staphylococcus aureus M1064

Solvent-accessible surface area (backbone atoms only — not comparable to full-atom values): 4361 Å² total; per-residue (Å²): 129,51,78,55,95,73,26,42,39,49,77,45,80,34,70,49,99,90,51,98,44,29,44,22,36,38,30,39,38,26,40,83,98,51,86,58,47,79,48,76,48,86,47,74,34,96,33,68,65,57,49,52,54,53,42,50,53,53,49,50,53,50,57,50,51,60,56,59,60,69,65,77,80,119